Protein AF-M5BMA7-F1 (afdb_monomer)

Organism: Thanatephorus cucumeris (strain AG1-IB / isolate 7/3/14) (NCBI:txid1108050)

InterPro domains:
  IPR008979 Galactose-binding-like domain superfamily [SSF49785] (63-121)
  IPR010400 PITH domain [PF06201] (67-121)
  IPR010400 PITH domain [PS51532] (62-128)
  IPR036249 Thioredoxin-like superfamily [SSF52833] (10-53)
  IPR037047 PITH domain superfamily [G3DSA:2.60.120.470] (63-123)

Secondary structure (DSSP, 8-state):
----PPPP------SSSEEEEEETTEEEEEEESS-HHHHHHHHHHHSPPPPPPPP-----------------GGGGB-TTS-EEESB-SSS-HHHHHTTSS---SS----BSS-S--EEE--BPP---

Foldseek 3Di:
DDDDDDDDDDPPDDAPPKDFDADPNDTPDIDHDPDVVVVVVVCVVPPDDDDDDDDDDPDPDDDDDPDPVPDQLLVQWDLVPKDKPQWDPVQDPCQQRVVSDHRPDPRHTDGDPDPDMDIDIDTHDDPD

Solvent-accessible surface area (backbone atoms only — not comparable to full-atom values): 8793 Å² total; per-residue (Å²): 137,86,82,77,78,76,81,91,80,82,85,79,83,88,60,80,51,64,49,74,44,72,56,96,93,37,81,75,46,77,47,73,48,93,51,64,70,62,51,54,52,51,47,67,70,70,47,77,86,72,81,84,82,84,84,88,76,98,60,99,67,82,90,84,84,84,67,74,78,77,72,75,64,46,75,47,46,30,64,86,65,58,45,61,45,49,48,22,93,90,26,32,65,58,78,41,50,51,82,46,49,84,72,82,69,88,68,53,72,39,62,64,82,46,98,67,68,50,78,47,84,41,69,41,84,79,82,130

Mean predicted aligned error: 17.7 Å

Nearest PDB structures (foldseek):
  5e37-assembly2_C  TM=6.880E-01  e=2.255E+00  Chlamydomonas reinhardtii

Radius of gyration: 22.92 Å; Cα contacts (8 Å, |Δi|>4): 118; chains: 1; bounding box: 48×48×56 Å

pLDDT: mean 80.54, std 17.09, range [35.44, 94.75]

Structure (mmCIF, N/CA/C/O backbone):
data_AF-M5BMA7-F1
#
_entry.id   AF-M5BMA7-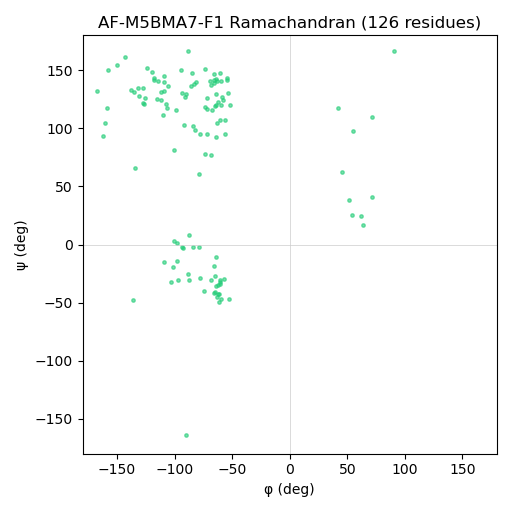F1
#
loop_
_atom_site.group_PDB
_atom_site.id
_atom_site.type_symbol
_atom_site.label_atom_id
_atom_site.label_alt_id
_atom_site.label_comp_id
_atom_site.label_asym_id
_atom_site.label_entity_id
_atom_site.label_seq_id
_atom_site.pdbx_PDB_ins_code
_atom_site.Cartn_x
_atom_site.Cartn_y
_atom_site.Cartn_z
_atom_site.occupancy
_atom_site.B_iso_or_equiv
_atom_site.auth_seq_id
_atom_site.auth_comp_id
_atom_site.auth_asym_id
_atom_site.auth_atom_id
_atom_site.pdbx_PDB_model_num
ATOM 1 N N . MET A 1 1 ? -12.315 -22.163 -34.348 1.00 41.81 1 MET A N 1
ATOM 2 C CA . MET A 1 1 ? -11.607 -21.192 -33.489 1.00 41.81 1 MET A CA 1
ATOM 3 C C . MET A 1 1 ? -10.170 -21.677 -33.320 1.00 41.81 1 MET A C 1
ATOM 5 O O . MET A 1 1 ? -9.949 -22.618 -32.574 1.00 41.81 1 MET A O 1
ATOM 9 N N . HIS A 1 2 ? -9.223 -21.151 -34.100 1.00 56.81 2 HIS A N 1
ATOM 10 C CA . HIS A 1 2 ? -7.805 -21.527 -34.018 1.00 56.81 2 HIS A CA 1
ATOM 11 C C . HIS A 1 2 ? -7.121 -20.553 -33.047 1.00 56.81 2 HIS A C 1
ATOM 13 O O . HIS A 1 2 ? -6.886 -19.402 -33.404 1.00 56.81 2 HIS A O 1
ATOM 19 N N . PHE A 1 3 ? -6.852 -20.977 -31.812 1.00 54.25 3 PHE A N 1
ATOM 20 C CA . PHE A 1 3 ? -6.015 -20.206 -30.892 1.00 54.25 3 PHE A CA 1
ATOM 21 C C . PHE A 1 3 ? -4.554 -20.513 -31.226 1.00 54.25 3 PHE A C 1
ATOM 23 O O . PHE A 1 3 ? -4.030 -21.556 -30.842 1.00 54.25 3 PHE A O 1
ATOM 30 N N . GLN A 1 4 ? -3.904 -19.637 -31.996 1.00 64.00 4 GLN A N 1
ATOM 31 C CA . GLN A 1 4 ? -2.452 -19.696 -32.154 1.00 64.00 4 GLN A CA 1
ATOM 32 C C . GLN A 1 4 ? -1.812 -19.341 -30.812 1.00 64.00 4 GLN A C 1
ATOM 34 O O . GLN A 1 4 ? -1.961 -18.226 -30.313 1.00 64.00 4 GLN A O 1
ATOM 39 N N . ALA A 1 5 ? -1.111 -20.304 -30.216 1.00 63.56 5 ALA A N 1
ATOM 40 C CA . ALA A 1 5 ? -0.269 -20.048 -29.061 1.00 63.56 5 ALA A CA 1
ATOM 41 C C . ALA A 1 5 ? 0.840 -19.065 -29.466 1.00 63.56 5 ALA A C 1
ATOM 43 O O . ALA A 1 5 ? 1.594 -19.323 -30.406 1.00 63.56 5 ALA A O 1
ATOM 44 N N . LEU A 1 6 ? 0.926 -17.928 -28.774 1.00 64.75 6 LEU A N 1
ATOM 45 C CA . LEU A 1 6 ? 2.007 -16.969 -28.984 1.00 64.75 6 LEU A CA 1
ATOM 46 C C . LEU A 1 6 ? 3.345 -17.596 -28.552 1.00 64.75 6 LEU A C 1
ATOM 48 O O . LEU A 1 6 ? 3.398 -18.271 -27.519 1.00 64.75 6 LEU A O 1
ATOM 52 N N . PRO A 1 7 ? 4.440 -17.385 -29.304 1.00 71.62 7 PRO A N 1
ATOM 53 C CA . PRO A 1 7 ? 5.739 -17.935 -28.947 1.00 71.62 7 PRO A CA 1
ATOM 54 C C . PRO A 1 7 ? 6.229 -17.340 -27.622 1.00 71.62 7 PRO A C 1
ATOM 56 O O . PRO A 1 7 ? 6.272 -16.121 -27.444 1.00 71.62 7 PRO A O 1
ATOM 59 N N . LYS A 1 8 ? 6.642 -18.210 -26.696 1.00 71.56 8 LYS A N 1
ATOM 60 C CA . LYS A 1 8 ? 7.292 -17.813 -25.442 1.00 71.56 8 LYS A CA 1
ATOM 61 C C . LYS A 1 8 ? 8.633 -17.145 -25.766 1.00 71.56 8 LYS A C 1
ATOM 63 O O . LYS A 1 8 ? 9.498 -17.775 -26.370 1.00 71.56 8 LYS A O 1
ATOM 68 N N . ARG A 1 9 ? 8.807 -15.883 -25.367 1.00 75.88 9 ARG A N 1
ATOM 69 C CA . ARG A 1 9 ? 10.053 -15.122 -25.556 1.00 75.88 9 ARG A CA 1
ATOM 70 C C . ARG A 1 9 ? 10.777 -14.906 -24.233 1.00 75.88 9 ARG A C 1
ATOM 72 O O . ARG A 1 9 ? 10.150 -14.721 -23.194 1.00 75.88 9 ARG A O 1
ATOM 79 N N . PHE A 1 10 ? 12.102 -14.924 -24.303 1.00 86.38 10 PHE A N 1
ATOM 80 C CA . PHE A 1 10 ? 13.000 -14.597 -23.203 1.00 86.38 10 PHE A CA 1
ATOM 81 C C . PHE A 1 10 ? 13.712 -13.287 -23.542 1.00 86.38 10 PHE A C 1
ATOM 83 O O . PHE A 1 10 ? 14.227 -13.144 -24.646 1.00 86.38 10 PHE A O 1
ATOM 90 N N . TYR A 1 11 ? 13.731 -12.338 -22.607 1.00 86.31 11 TYR A N 1
ATOM 91 C CA . TYR A 1 11 ? 14.233 -10.980 -22.857 1.00 86.31 11 TYR A CA 1
ATOM 92 C C . TYR A 1 11 ? 15.712 -10.760 -22.492 1.00 86.31 11 TYR A C 1
ATOM 94 O O . TYR A 1 11 ? 16.239 -9.672 -22.715 1.00 86.31 11 TYR A O 1
ATOM 102 N N . GLU A 1 12 ? 16.383 -11.785 -21.953 1.00 87.00 12 GLU A N 1
ATOM 103 C CA . GLU A 1 12 ? 17.814 -11.776 -21.600 1.00 87.00 12 GLU A CA 1
ATOM 104 C C . GLU A 1 12 ? 18.245 -10.493 -20.856 1.00 87.00 12 GLU A C 1
ATOM 106 O O . GLU A 1 12 ? 19.043 -9.687 -21.339 1.00 87.00 12 GLU A O 1
ATOM 111 N N . VAL A 1 13 ? 17.669 -10.275 -19.671 1.00 90.62 13 VAL A N 1
ATOM 112 C CA . VAL A 1 13 ? 17.999 -9.125 -18.816 1.00 90.62 13 VAL A CA 1
ATOM 113 C C . VAL A 1 13 ? 19.379 -9.336 -18.184 1.00 90.62 13 VAL A C 1
ATOM 115 O O . VAL A 1 13 ? 19.574 -10.293 -17.440 1.00 90.62 13 VAL A O 1
ATOM 118 N N . LYS A 1 14 ? 20.336 -8.443 -18.480 1.00 88.81 14 LYS A N 1
ATOM 119 C CA . LYS A 1 14 ? 21.748 -8.556 -18.044 1.00 88.81 14 LYS A CA 1
ATOM 120 C C . LYS A 1 14 ? 22.118 -7.672 -16.853 1.00 88.81 14 LYS A C 1
ATOM 122 O O . LYS A 1 14 ? 23.129 -7.920 -16.205 1.00 88.81 14 LYS A O 1
ATOM 127 N N . SER A 1 15 ? 21.331 -6.639 -16.573 1.00 86.62 15 SER A N 1
ATOM 128 C CA . SER A 1 15 ? 21.578 -5.677 -15.496 1.00 86.62 15 SER A CA 1
ATOM 129 C C . SER A 1 15 ? 20.258 -5.130 -14.957 1.00 86.62 15 SER A C 1
ATOM 131 O O . SER A 1 15 ? 19.243 -5.138 -15.652 1.00 86.62 15 SER A O 1
ATOM 133 N N . MET A 1 16 ? 20.249 -4.679 -13.703 1.00 93.25 16 MET A N 1
ATOM 134 C CA . MET A 1 16 ? 19.063 -4.100 -13.070 1.00 93.25 16 MET A CA 1
ATOM 135 C C . MET A 1 16 ? 19.313 -2.636 -12.683 1.00 93.25 16 MET A C 1
ATOM 137 O O . MET A 1 16 ? 20.420 -2.317 -12.245 1.00 93.25 16 MET A O 1
ATOM 141 N N . PRO A 1 17 ? 18.302 -1.753 -12.803 1.00 92.94 17 PRO A N 1
ATOM 142 C CA . PRO A 1 17 ? 16.983 -1.999 -13.407 1.00 92.94 17 PRO A CA 1
ATOM 143 C C . PRO A 1 17 ? 17.044 -2.082 -14.948 1.00 92.94 17 PRO A C 1
ATOM 145 O O . PRO A 1 17 ? 17.895 -1.445 -15.558 1.00 92.94 17 PRO A O 1
ATOM 148 N N . THR A 1 18 ? 16.146 -2.846 -15.583 1.00 93.44 18 THR A N 1
ATOM 149 C CA . THR A 1 18 ? 15.961 -2.867 -17.051 1.00 93.44 18 THR A CA 1
ATOM 150 C C . THR A 1 18 ? 14.480 -2.723 -17.394 1.00 93.44 18 THR A C 1
ATOM 152 O O . THR A 1 18 ? 13.651 -3.485 -16.904 1.00 93.44 18 THR A O 1
ATOM 155 N N . PHE A 1 19 ? 14.163 -1.770 -18.264 1.00 93.94 1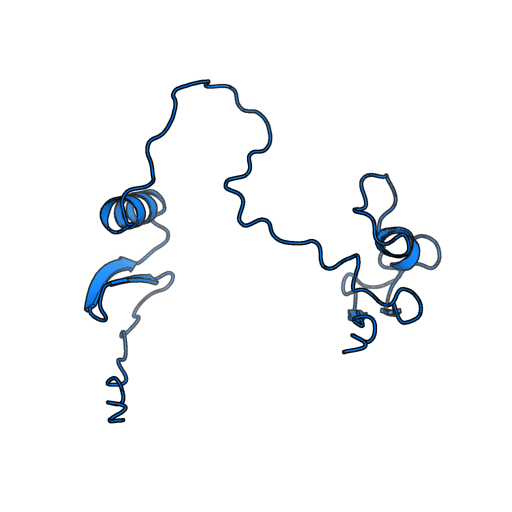9 PHE A N 1
ATOM 156 C CA . PHE A 1 19 ? 12.835 -1.501 -18.805 1.00 93.94 19 PHE A CA 1
ATOM 157 C C . PHE A 1 19 ? 12.805 -1.914 -20.277 1.00 93.94 19 PHE A C 1
ATOM 159 O O . PHE A 1 19 ? 13.709 -1.557 -21.029 1.00 93.94 19 PHE A O 1
ATOM 166 N N . ILE A 1 20 ? 11.785 -2.665 -20.692 1.00 92.94 20 ILE A N 1
ATOM 167 C CA . ILE A 1 20 ? 11.602 -3.117 -22.077 1.00 92.94 20 ILE A CA 1
ATOM 168 C C . ILE A 1 20 ? 10.192 -2.727 -22.508 1.00 92.94 20 ILE A C 1
ATOM 170 O O . ILE A 1 20 ? 9.218 -3.128 -21.871 1.00 92.94 20 ILE A O 1
ATOM 174 N N . LEU A 1 21 ? 10.081 -1.941 -23.573 1.00 92.75 21 LEU A N 1
ATOM 175 C CA . LEU A 1 21 ? 8.815 -1.514 -24.154 1.00 92.75 21 LEU A CA 1
ATOM 176 C C . LEU A 1 21 ? 8.443 -2.480 -25.277 1.00 92.75 21 LEU A C 1
ATOM 178 O O . LEU A 1 21 ? 9.257 -2.774 -26.152 1.00 92.75 21 LEU A O 1
ATOM 182 N N . ILE A 1 22 ? 7.205 -2.974 -25.258 1.00 90.88 22 ILE A N 1
ATOM 183 C CA . ILE A 1 22 ? 6.704 -3.952 -26.227 1.00 90.88 22 ILE A CA 1
ATOM 184 C C . ILE A 1 22 ? 5.425 -3.410 -26.859 1.00 90.88 22 ILE A C 1
ATOM 186 O O . ILE A 1 22 ? 4.473 -3.082 -26.152 1.00 90.88 22 ILE A O 1
ATOM 190 N N . LYS A 1 23 ? 5.377 -3.358 -28.193 1.00 86.62 23 LYS A N 1
ATOM 191 C CA . LYS A 1 23 ? 4.197 -2.955 -28.972 1.00 86.62 23 LYS A CA 1
ATOM 192 C C . LYS A 1 23 ? 3.955 -3.980 -30.070 1.00 86.62 23 LYS A C 1
ATOM 194 O O . LYS A 1 23 ? 4.896 -4.397 -30.729 1.00 86.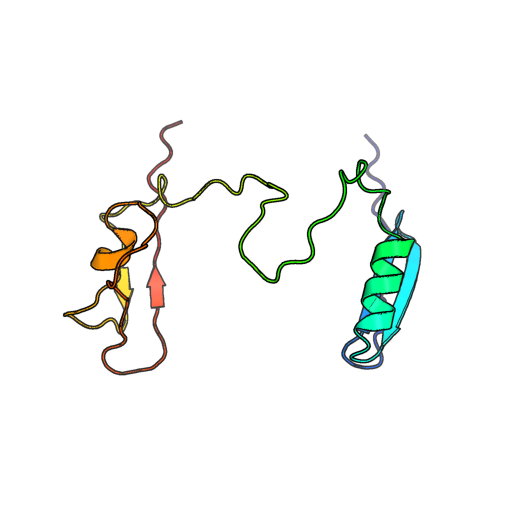62 23 LYS A O 1
ATOM 199 N N . ASN A 1 24 ? 2.708 -4.411 -30.263 1.00 86.38 24 ASN A N 1
ATOM 200 C CA . ASN A 1 24 ? 2.349 -5.431 -31.262 1.00 86.38 24 ASN A CA 1
ATOM 201 C C . ASN A 1 24 ? 3.206 -6.711 -31.175 1.00 86.38 24 ASN A C 1
ATOM 203 O O . ASN A 1 24 ? 3.564 -7.299 -32.190 1.00 86.38 24 ASN A O 1
ATOM 207 N N . HIS A 1 25 ? 3.538 -7.142 -29.954 1.00 83.94 25 HIS A N 1
ATOM 208 C CA . HIS A 1 25 ? 4.429 -8.277 -29.691 1.00 83.94 25 HIS A CA 1
ATOM 209 C C . HIS A 1 25 ? 5.874 -8.098 -30.182 1.00 83.94 25 HIS A C 1
ATOM 211 O O . HIS A 1 25 ? 6.598 -9.084 -30.255 1.00 83.94 25 HIS A O 1
ATOM 217 N N . GLU A 1 26 ? 6.331 -6.887 -30.484 1.00 85.62 26 GLU A N 1
ATOM 218 C CA . GLU A 1 26 ? 7.721 -6.580 -30.828 1.00 85.62 26 GLU A CA 1
ATOM 219 C C . GLU A 1 26 ? 8.347 -5.689 -29.751 1.00 85.62 26 GLU A C 1
ATOM 221 O O . GLU A 1 26 ? 7.677 -4.825 -29.186 1.00 85.62 26 GLU A O 1
ATOM 226 N N . GLU A 1 27 ? 9.615 -5.936 -29.426 1.00 90.06 27 GLU A N 1
ATOM 227 C CA . GLU A 1 27 ? 10.384 -5.055 -28.548 1.00 90.06 27 GLU A CA 1
ATOM 228 C C . GLU A 1 27 ? 10.709 -3.772 -29.313 1.00 90.06 27 GLU A C 1
ATOM 230 O O . GLU A 1 27 ? 11.401 -3.818 -30.325 1.00 90.06 27 GLU A O 1
ATOM 235 N N . VAL A 1 28 ? 10.186 -2.643 -28.838 1.00 91.25 28 VAL A N 1
ATOM 236 C CA . VAL A 1 28 ? 10.370 -1.340 -29.489 1.00 91.25 28 VAL A CA 1
ATOM 237 C C . VAL A 1 28 ? 11.496 -0.533 -28.863 1.00 91.25 28 VAL A C 1
ATOM 239 O O . VAL A 1 28 ? 12.150 0.230 -29.565 1.00 91.25 28 VAL A O 1
ATOM 242 N N . GLU A 1 29 ? 11.750 -0.711 -27.565 1.00 92.44 29 GLU A N 1
ATOM 243 C CA . GLU A 1 29 ? 12.812 0.010 -26.869 1.00 92.44 29 GLU A CA 1
ATOM 244 C C . GLU A 1 29 ? 13.259 -0.728 -25.603 1.00 92.44 29 GLU A C 1
ATOM 246 O O . GLU A 1 29 ? 12.463 -1.408 -24.949 1.00 92.44 29 GLU A O 1
ATOM 251 N N . ARG A 1 30 ? 14.534 -0.569 -25.233 1.00 92.94 30 ARG A N 1
ATOM 252 C CA . ARG A 1 30 ? 15.121 -1.116 -24.007 1.00 92.94 30 ARG A CA 1
ATOM 253 C C . ARG A 1 30 ? 15.984 -0.075 -23.312 1.00 92.94 30 ARG A C 1
ATOM 255 O O . ARG A 1 30 ? 16.874 0.507 -23.922 1.00 92.94 30 ARG A O 1
ATOM 262 N N . ILE A 1 31 ? 15.770 0.094 -22.012 1.00 93.69 31 ILE A N 1
ATOM 263 C CA . ILE A 1 31 ? 16.497 1.040 -21.164 1.00 93.69 31 ILE A CA 1
ATOM 264 C C . ILE A 1 31 ? 17.055 0.284 -19.968 1.00 93.69 31 ILE A C 1
ATOM 266 O O . ILE A 1 31 ? 16.307 -0.294 -19.187 1.00 93.69 31 ILE A O 1
ATOM 270 N N . THR A 1 32 ? 18.370 0.304 -19.800 1.00 93.31 32 THR A N 1
ATOM 271 C CA . THR A 1 32 ? 19.054 -0.313 -18.656 1.00 93.31 32 THR A CA 1
ATOM 272 C C . THR A 1 32 ? 19.602 0.767 -17.735 1.00 93.31 32 THR A C 1
ATOM 274 O O . THR A 1 32 ? 20.175 1.732 -18.227 1.00 93.31 32 THR A O 1
ATOM 277 N N . GLY A 1 33 ? 19.505 0.591 -16.421 1.00 91.06 33 GLY A N 1
ATOM 278 C CA . GLY A 1 33 ? 19.914 1.573 -15.420 1.00 91.06 33 GLY A CA 1
ATOM 279 C C . GLY A 1 33 ? 18.789 2.530 -15.017 1.00 91.06 33 GLY A C 1
ATOM 280 O O . GLY A 1 33 ? 17.731 2.604 -15.643 1.00 91.06 33 GLY A O 1
ATOM 281 N N . ALA A 1 34 ? 19.003 3.267 -13.928 1.00 89.44 34 ALA A N 1
ATOM 282 C CA . ALA A 1 34 ? 18.022 4.193 -13.361 1.00 89.44 34 ALA A CA 1
ATOM 283 C C . ALA A 1 34 ? 17.962 5.531 -14.133 1.00 89.44 34 ALA A C 1
ATOM 285 O O . ALA A 1 34 ? 18.224 6.600 -13.584 1.00 89.44 34 ALA A O 1
ATOM 286 N N . HIS A 1 35 ? 17.618 5.486 -15.422 1.00 89.00 35 HIS A N 1
ATOM 287 C CA . HIS A 1 35 ? 17.573 6.663 -16.296 1.00 89.00 35 HIS A CA 1
ATOM 288 C C . HIS A 1 35 ? 16.147 7.181 -16.492 1.00 89.00 35 HIS A C 1
ATOM 290 O O . HIS A 1 35 ? 15.505 6.938 -17.513 1.00 89.00 35 HIS A O 1
ATOM 296 N N . LYS A 1 36 ? 15.666 7.954 -15.511 1.00 90.00 36 LYS A N 1
ATOM 297 C CA . LYS A 1 36 ? 14.321 8.555 -15.525 1.00 90.00 36 LYS A CA 1
ATOM 298 C C . LYS A 1 36 ? 14.005 9.360 -16.803 1.00 90.00 36 LYS A C 1
ATOM 300 O O . LYS A 1 36 ? 12.937 9.125 -17.359 1.00 90.00 36 LYS A O 1
ATOM 305 N N . PRO A 1 37 ? 14.882 10.250 -17.318 1.00 92.12 37 PRO A N 1
ATOM 306 C CA . PRO A 1 37 ? 14.554 11.036 -18.513 1.00 92.12 37 PRO A CA 1
ATOM 307 C C . PRO A 1 37 ? 14.382 10.176 -19.769 1.00 92.12 37 PRO A C 1
ATOM 309 O O . PRO A 1 37 ? 13.452 10.392 -20.540 1.00 92.12 37 PRO A O 1
ATOM 312 N N . ALA A 1 38 ? 15.248 9.172 -19.947 1.00 88.94 38 ALA A N 1
ATOM 313 C CA . ALA A 1 38 ? 15.165 8.244 -21.071 1.00 88.94 38 ALA A CA 1
ATOM 314 C C . ALA A 1 38 ? 13.850 7.455 -21.032 1.00 88.94 38 ALA A C 1
ATOM 316 O O . ALA A 1 38 ? 13.172 7.344 -22.047 1.00 88.94 38 ALA A O 1
ATOM 317 N N . LEU A 1 39 ? 13.444 6.997 -19.843 1.00 90.75 39 LEU A N 1
ATOM 318 C CA . LEU A 1 39 ? 12.186 6.278 -19.660 1.00 90.75 39 LEU A CA 1
ATOM 319 C C . LEU A 1 39 ? 10.966 7.145 -19.985 1.00 90.75 39 LEU A C 1
ATOM 321 O O . LEU A 1 39 ? 10.071 6.693 -20.693 1.00 90.75 39 LEU A O 1
ATOM 325 N N . THR A 1 40 ? 10.932 8.393 -19.513 1.00 91.81 40 THR A N 1
ATOM 326 C CA . THR A 1 40 ? 9.823 9.306 -19.821 1.00 91.81 40 THR A CA 1
ATOM 327 C C . THR A 1 40 ? 9.712 9.572 -21.325 1.00 91.81 40 THR A C 1
ATOM 329 O O . THR A 1 40 ? 8.611 9.518 -21.870 1.00 91.81 40 THR A O 1
ATOM 332 N N . ASN A 1 41 ? 10.840 9.792 -22.010 1.00 90.88 41 ASN A N 1
ATOM 333 C CA . ASN A 1 41 ? 10.863 10.037 -23.455 1.00 90.88 41 ASN A CA 1
ATOM 334 C C . ASN A 1 41 ? 10.417 8.808 -24.262 1.00 90.88 41 ASN A C 1
ATOM 336 O O . ASN A 1 41 ? 9.641 8.944 -25.208 1.00 90.88 41 ASN A O 1
ATOM 340 N N . ALA A 1 42 ? 10.865 7.617 -23.862 1.00 89.56 42 ALA A N 1
ATOM 341 C CA . ALA A 1 42 ? 10.465 6.341 -24.449 1.00 89.56 42 ALA A CA 1
ATOM 342 C C . ALA A 1 42 ? 8.952 6.115 -24.343 1.00 89.56 42 ALA A C 1
ATOM 344 O O . A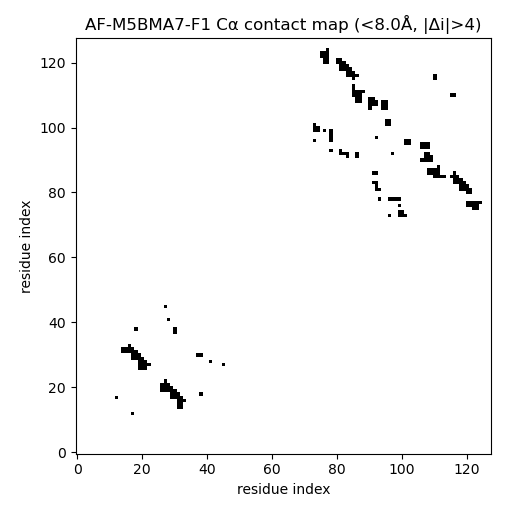LA A 1 42 ? 8.276 5.805 -25.326 1.00 89.56 42 ALA A O 1
ATOM 345 N N . ILE A 1 43 ? 8.393 6.361 -23.153 1.00 89.25 43 ILE A N 1
ATOM 346 C CA . ILE A 1 43 ? 6.950 6.272 -22.911 1.00 89.25 43 ILE A CA 1
ATOM 347 C C . ILE A 1 43 ? 6.208 7.275 -23.792 1.00 89.25 43 ILE A C 1
ATOM 349 O O . ILE A 1 43 ? 5.275 6.885 -24.483 1.00 89.25 43 ILE A O 1
ATOM 353 N N . GLN A 1 44 ? 6.625 8.541 -23.816 1.00 88.56 44 GLN A N 1
ATOM 354 C CA . GLN A 1 44 ? 5.955 9.574 -24.609 1.00 88.56 44 GLN A CA 1
ATOM 355 C C . GLN A 1 44 ? 5.998 9.286 -26.117 1.00 88.56 44 GLN A C 1
ATOM 357 O O . GLN A 1 44 ? 5.039 9.580 -26.824 1.00 88.56 44 GLN A O 1
ATOM 362 N N . THR A 1 45 ? 7.089 8.693 -26.602 1.00 89.81 45 THR A N 1
ATOM 363 C CA . THR A 1 45 ? 7.277 8.364 -28.022 1.00 89.81 45 THR A CA 1
ATOM 364 C C . THR A 1 45 ? 6.434 7.162 -28.448 1.00 89.81 45 THR A C 1
ATOM 366 O O . THR A 1 45 ? 5.873 7.149 -29.544 1.00 89.81 45 THR A O 1
ATOM 369 N N . HIS A 1 46 ? 6.337 6.140 -27.594 1.00 87.69 46 HIS A N 1
ATOM 370 C CA . HIS A 1 46 ? 5.677 4.879 -27.937 1.00 87.69 46 HIS A CA 1
ATOM 371 C C . HIS A 1 46 ? 4.228 4.766 -27.442 1.00 87.69 46 HIS A C 1
ATOM 373 O O . HIS A 1 46 ? 3.494 3.893 -27.928 1.00 87.69 46 HIS A O 1
ATOM 379 N N . ALA A 1 47 ? 3.797 5.647 -26.534 1.00 82.19 47 ALA A N 1
ATOM 380 C CA . ALA A 1 47 ? 2.412 5.751 -26.099 1.00 82.19 47 ALA A CA 1
ATOM 381 C C . ALA A 1 47 ? 1.500 6.225 -27.246 1.00 82.19 47 ALA A C 1
ATOM 383 O O . ALA A 1 47 ? 1.912 7.004 -28.108 1.00 82.19 47 ALA A O 1
ATOM 384 N N . PRO A 1 48 ? 0.243 5.758 -27.292 1.00 77.94 48 PRO A N 1
ATOM 385 C CA . PRO A 1 48 ? -0.748 6.331 -28.191 1.00 77.94 48 PRO A CA 1
ATOM 386 C C . PRO A 1 48 ? -0.966 7.822 -27.867 1.00 77.94 48 PRO A C 1
ATOM 388 O O . PRO A 1 48 ? -0.860 8.212 -26.701 1.00 77.94 48 PRO A O 1
ATOM 391 N N . PRO A 1 49 ? -1.277 8.662 -28.872 1.00 68.19 49 PRO A N 1
ATOM 392 C CA . PRO A 1 49 ? -1.530 10.079 -28.649 1.00 68.19 49 PRO A CA 1
ATOM 393 C C . PRO A 1 49 ? -2.686 10.250 -27.660 1.00 68.19 49 PRO A C 1
ATOM 395 O O . PRO A 1 49 ? -3.778 9.715 -27.862 1.00 68.19 49 PRO A O 1
ATOM 398 N N . ALA A 1 50 ? -2.426 10.985 -26.580 1.00 59.97 50 ALA A N 1
ATOM 399 C CA . ALA A 1 50 ? -3.455 11.375 -25.632 1.00 59.97 50 ALA A CA 1
ATOM 400 C C . ALA A 1 50 ? -4.482 12.292 -26.333 1.00 59.97 50 ALA A C 1
ATOM 402 O O . ALA A 1 50 ? -4.083 13.119 -27.162 1.00 59.97 50 ALA A O 1
ATOM 403 N N . PRO A 1 51 ? -5.789 12.182 -26.027 1.00 50.56 51 PRO A N 1
ATOM 404 C CA . PRO A 1 51 ? -6.756 13.191 -26.446 1.00 50.56 51 PRO A CA 1
ATOM 405 C C . PRO A 1 51 ? -6.310 14.587 -25.970 1.00 50.56 51 PRO A C 1
ATOM 407 O O . PRO A 1 51 ? -5.689 14.721 -24.917 1.00 50.56 51 PRO A O 1
ATOM 410 N N . ALA A 1 52 ? -6.565 15.606 -26.797 1.00 47.47 52 ALA A N 1
ATOM 411 C CA . ALA A 1 52 ? -5.928 16.923 -26.725 1.00 47.47 52 ALA A CA 1
ATOM 412 C C . ALA A 1 52 ? -6.029 17.621 -25.344 1.00 47.47 52 ALA A C 1
ATOM 414 O O . ALA A 1 52 ? -7.086 17.572 -24.713 1.00 47.47 52 ALA A O 1
ATOM 415 N N . PRO A 1 53 ? -4.967 18.326 -24.900 1.00 54.22 53 PRO A N 1
ATOM 416 C CA . PRO A 1 53 ? -4.940 19.056 -23.637 1.00 54.22 53 PRO A CA 1
ATOM 417 C C . PRO A 1 53 ? -5.527 20.466 -23.799 1.00 54.22 53 PRO A C 1
ATOM 419 O O . PRO A 1 53 ? -5.182 21.185 -24.738 1.00 54.22 53 PRO A O 1
ATOM 422 N N . THR A 1 54 ? -6.366 20.901 -22.856 1.00 35.44 54 THR A N 1
ATOM 423 C CA . THR A 1 54 ? -6.720 22.325 -22.713 1.00 35.44 54 THR A CA 1
ATOM 424 C C . THR A 1 54 ? -5.723 22.980 -21.756 1.00 35.44 54 THR A C 1
ATOM 426 O O . THR A 1 54 ? -5.429 22.446 -20.691 1.00 35.44 54 THR A O 1
ATOM 429 N N . SER A 1 55 ? -5.151 24.098 -22.192 1.00 46.44 55 SER A N 1
ATOM 430 C CA . SER A 1 55 ? -3.918 24.711 -21.688 1.00 46.44 55 SER A CA 1
ATOM 431 C C . SER A 1 55 ? -3.955 25.333 -20.282 1.00 46.44 55 SER A C 1
ATOM 433 O O . SER A 1 55 ? -4.839 26.123 -19.972 1.00 46.44 55 SER A O 1
ATOM 435 N N . LEU A 1 56 ? -2.830 25.110 -19.584 1.00 41.88 56 LEU A N 1
ATOM 436 C CA . LEU A 1 56 ? -1.979 26.046 -18.819 1.00 41.88 56 LEU A CA 1
ATOM 437 C C . LEU A 1 56 ? -2.479 26.633 -17.484 1.00 41.88 56 LEU A C 1
ATOM 439 O O . LEU A 1 56 ? -3.239 27.595 -17.434 1.00 41.88 56 LEU A O 1
ATOM 443 N N . GLY A 1 57 ? -1.830 26.164 -16.413 1.00 35.75 57 GLY A N 1
ATOM 444 C CA . GLY A 1 57 ? -1.661 26.870 -15.146 1.00 35.75 57 GLY A CA 1
ATOM 445 C C . GLY A 1 57 ? -0.519 26.253 -14.335 1.00 35.75 57 GLY A C 1
ATOM 446 O O . GLY A 1 57 ? -0.726 25.280 -13.620 1.00 35.75 57 GLY A O 1
ATOM 447 N N . GLU A 1 58 ? 0.697 26.796 -14.465 1.00 54.09 58 GLU A N 1
ATOM 448 C CA . GLU A 1 58 ? 1.817 26.517 -13.558 1.00 54.09 58 GLU A CA 1
ATOM 449 C C . GLU A 1 58 ? 1.455 27.011 -12.154 1.00 54.09 58 GLU A C 1
ATOM 451 O O . GLU A 1 58 ? 1.453 28.203 -11.855 1.00 54.09 58 GLU A O 1
ATOM 456 N N . GLY A 1 59 ? 1.123 26.062 -11.291 1.00 37.75 59 GLY A N 1
ATOM 457 C CA . GLY A 1 59 ? 0.884 26.268 -9.876 1.00 37.75 59 GLY A CA 1
ATOM 458 C C . GLY A 1 59 ? 1.027 24.922 -9.199 1.00 37.75 59 GLY A C 1
ATOM 459 O O . GLY A 1 59 ? 0.167 24.063 -9.338 1.00 37.75 59 GLY A O 1
ATOM 460 N N . SER A 1 60 ? 2.151 24.719 -8.514 1.00 53.19 60 SER A N 1
ATOM 461 C CA . SER A 1 60 ? 2.429 23.535 -7.701 1.00 53.19 60 SER A CA 1
ATOM 462 C C . SER A 1 60 ? 1.319 23.379 -6.656 1.00 53.19 60 SER A C 1
ATOM 464 O O . SER A 1 60 ? 1.293 24.085 -5.649 1.00 53.19 60 SER A O 1
ATOM 466 N N . SER A 1 61 ? 0.312 22.565 -6.962 1.00 43.91 61 SER A N 1
ATOM 467 C CA . SER A 1 61 ? -0.898 22.357 -6.170 1.00 43.91 61 SER A CA 1
ATOM 468 C C . SER A 1 61 ? -1.632 21.128 -6.699 1.00 43.91 61 SER A C 1
ATOM 470 O O . SER A 1 61 ? -1.840 21.021 -7.897 1.00 43.91 61 SER A O 1
ATOM 472 N N . LYS A 1 62 ? -2.014 20.251 -5.765 1.00 41.69 62 LYS A N 1
ATOM 473 C CA . LYS A 1 62 ? -3.266 19.480 -5.719 1.00 41.69 62 LYS A CA 1
ATOM 474 C C . LYS A 1 62 ? -3.794 18.857 -7.026 1.00 41.69 62 LYS A C 1
ATOM 476 O O . LYS A 1 62 ? -4.262 19.561 -7.903 1.00 41.69 62 LYS A O 1
ATOM 481 N N . ASP A 1 63 ? -3.846 17.522 -6.990 1.00 52.16 63 ASP A N 1
ATOM 482 C CA . ASP A 1 63 ? -5.060 16.735 -7.269 1.00 52.16 63 ASP A CA 1
ATOM 483 C C . ASP A 1 63 ? -5.757 16.988 -8.614 1.00 52.16 63 ASP A C 1
ATOM 485 O O . ASP A 1 63 ? -6.554 17.907 -8.664 1.00 52.16 63 ASP A O 1
ATOM 489 N N . GLU A 1 64 ? -5.508 16.151 -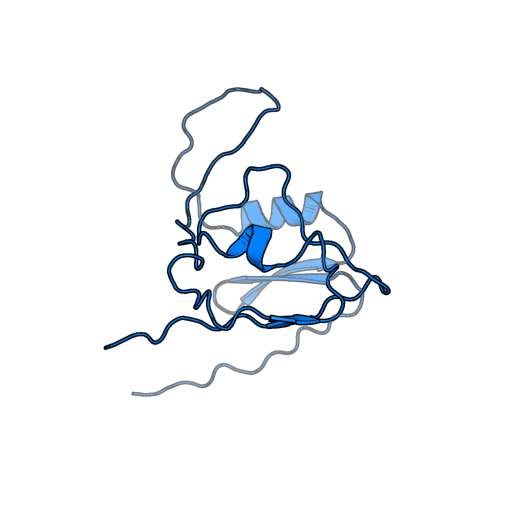9.641 1.00 43.38 64 GLU A N 1
ATOM 490 C CA . GLU A 1 64 ? -6.461 15.766 -10.714 1.00 43.38 64 GLU A CA 1
ATOM 491 C C . GLU A 1 64 ? -5.989 14.431 -11.353 1.00 43.38 64 GLU A C 1
ATOM 493 O O . GLU A 1 64 ? -4.843 14.309 -11.778 1.00 43.38 64 GLU A O 1
ATOM 498 N N . SER A 1 65 ? -6.723 13.312 -11.297 1.00 47.81 65 SER A N 1
ATOM 499 C CA . SER A 1 65 ? -8.055 13.002 -11.862 1.00 47.81 65 SER A CA 1
ATOM 500 C C . SER A 1 65 ? -8.132 12.841 -13.394 1.00 47.81 65 SER A C 1
ATOM 502 O O . SER A 1 65 ? -9.142 13.162 -14.015 1.00 47.81 65 SER A O 1
ATOM 504 N N . ALA A 1 66 ? -7.141 12.180 -14.007 1.00 44.09 66 ALA A N 1
ATOM 505 C CA . ALA A 1 66 ? -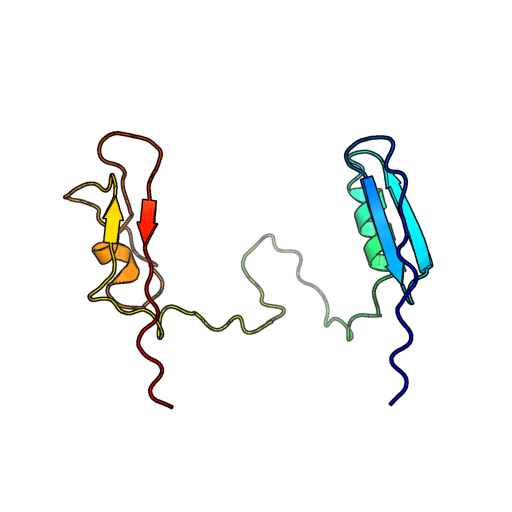7.390 11.376 -15.213 1.00 44.09 66 ALA A CA 1
ATOM 506 C C . ALA A 1 66 ? -8.124 10.084 -14.803 1.00 44.09 66 ALA A C 1
ATOM 508 O O . ALA A 1 66 ? -7.515 9.033 -14.626 1.00 44.09 66 ALA A O 1
ATOM 509 N N . ALA A 1 67 ? -9.428 10.203 -14.549 1.00 52.59 67 ALA A N 1
ATOM 510 C CA . ALA A 1 67 ? -10.242 9.172 -13.920 1.00 52.59 67 ALA A CA 1
ATOM 511 C C . ALA A 1 67 ? -10.350 7.886 -14.767 1.00 52.59 67 ALA A C 1
ATOM 513 O O . ALA A 1 67 ? -11.320 7.684 -15.500 1.00 52.59 67 ALA A O 1
ATOM 514 N N . SER A 1 68 ? -9.452 6.925 -14.533 1.00 50.00 68 SER A N 1
ATOM 515 C CA . SER A 1 68 ? -9.984 5.641 -14.082 1.00 50.00 68 SER A CA 1
ATOM 516 C C . SER A 1 68 ? -10.793 5.980 -12.834 1.00 50.00 68 SER A C 1
ATOM 518 O O . SER A 1 68 ? -10.249 6.435 -11.831 1.00 50.00 68 SER A O 1
ATOM 520 N N . LYS A 1 69 ? -12.126 5.935 -12.930 1.00 65.00 69 LYS A N 1
ATOM 521 C CA . LYS A 1 69 ? -12.975 6.026 -11.741 1.00 65.00 69 LYS A CA 1
ATOM 522 C C . LYS A 1 69 ? -12.733 4.743 -10.964 1.00 65.00 69 LYS A C 1
ATOM 524 O O . LYS A 1 69 ? -13.521 3.810 -11.077 1.00 65.00 69 LYS A O 1
ATOM 529 N N . ASP A 1 70 ? -11.605 4.667 -10.272 1.00 75.56 70 ASP A N 1
ATOM 530 C CA . ASP A 1 70 ? -11.336 3.582 -9.355 1.00 75.56 70 ASP A CA 1
ATOM 531 C C . ASP A 1 70 ? -12.447 3.658 -8.313 1.00 75.56 70 ASP A C 1
ATOM 533 O O . ASP A 1 70 ? -12.565 4.616 -7.543 1.00 75.56 70 ASP A O 1
ATOM 537 N N . VAL A 1 71 ? -13.367 2.700 -8.409 1.00 84.31 71 VAL A N 1
ATOM 538 C CA . VAL A 1 71 ? -14.509 2.609 -7.512 1.00 84.31 71 VAL A CA 1
ATOM 539 C C . VAL A 1 71 ? -13.958 2.158 -6.173 1.00 84.31 71 VAL A C 1
ATOM 541 O O . VAL A 1 71 ? -13.243 1.159 -6.082 1.00 84.31 71 VAL A O 1
ATOM 544 N N . SER A 1 72 ? -14.269 2.919 -5.129 1.00 86.69 72 SER A N 1
ATOM 545 C CA . SER A 1 72 ? -13.880 2.554 -3.776 1.00 86.69 72 SER A CA 1
ATOM 546 C C . SER A 1 72 ? -14.464 1.194 -3.420 1.00 86.69 72 SER A C 1
ATOM 548 O O . SER A 1 72 ? -15.673 0.995 -3.497 1.00 86.69 72 SER A O 1
ATOM 550 N N . LEU A 1 73 ? -13.619 0.270 -2.966 1.00 89.50 73 LEU A N 1
ATOM 551 C CA . LEU A 1 73 ? -14.084 -1.039 -2.510 1.00 89.50 73 LEU A CA 1
ATOM 552 C C . LEU A 1 73 ? -14.677 -1.003 -1.091 1.00 89.50 73 LEU A C 1
ATOM 554 O O . LEU A 1 73 ? -15.147 -2.026 -0.598 1.00 89.50 73 LEU A O 1
ATOM 558 N N . LEU A 1 74 ? -14.665 0.162 -0.428 1.00 89.94 74 LEU A N 1
ATOM 559 C CA . LEU A 1 74 ? -15.145 0.328 0.948 1.00 89.94 74 LEU A CA 1
ATOM 560 C C . LEU A 1 74 ? -16.626 -0.034 1.107 1.00 89.94 74 LEU A C 1
ATOM 562 O O . LEU A 1 74 ? -17.016 -0.568 2.144 1.00 89.94 74 LEU A O 1
ATOM 566 N N . GLU A 1 75 ? -17.447 0.222 0.087 1.00 88.31 75 GLU A N 1
ATOM 567 C CA . GLU A 1 75 ? -18.873 -0.122 0.119 1.00 88.31 75 GLU A CA 1
ATOM 568 C C . GLU A 1 75 ? -19.092 -1.642 0.209 1.00 88.31 75 GLU A C 1
ATOM 570 O O . GLU A 1 75 ? -19.958 -2.100 0.964 1.00 88.31 75 GLU A O 1
ATOM 575 N N . TYR A 1 76 ? -18.218 -2.412 -0.446 1.00 89.88 76 TYR A N 1
ATOM 576 C CA . TYR A 1 76 ? -18.248 -3.873 -0.496 1.00 89.88 76 TYR A CA 1
ATOM 577 C C . TYR A 1 76 ? -17.512 -4.546 0.661 1.00 89.88 76 TYR A C 1
ATOM 579 O O . TYR A 1 76 ? -17.314 -5.748 0.606 1.00 89.88 76 TYR A O 1
ATOM 587 N N . LEU A 1 77 ? -17.050 -3.831 1.686 1.00 90.12 77 LEU A N 1
ATOM 588 C CA . LEU A 1 77 ? -16.380 -4.449 2.835 1.00 90.12 77 LEU A CA 1
ATOM 589 C C . LEU A 1 77 ? -17.408 -4.975 3.851 1.00 90.12 77 LEU A C 1
ATOM 591 O O . LEU A 1 77 ? -18.378 -4.290 4.166 1.00 90.12 77 LEU A O 1
ATOM 595 N N . ASP A 1 78 ? -17.206 -6.162 4.416 1.00 90.25 78 ASP A N 1
ATOM 596 C CA . ASP A 1 78 ? -17.950 -6.625 5.589 1.00 90.25 78 ASP A CA 1
ATOM 597 C C . ASP A 1 78 ? -17.291 -6.071 6.860 1.00 90.25 78 ASP A C 1
ATOM 599 O O . ASP A 1 78 ? -16.267 -6.573 7.328 1.00 90.25 78 ASP A O 1
ATOM 603 N N . SER A 1 79 ? -17.885 -5.021 7.434 1.00 87.00 79 SER A N 1
ATOM 604 C CA . SER A 1 79 ? -17.363 -4.368 8.638 1.00 87.00 79 SER A CA 1
ATOM 605 C C . SER A 1 79 ? -17.403 -5.260 9.882 1.00 87.00 79 SER A C 1
ATOM 607 O O . SER A 1 79 ? -16.683 -4.989 10.845 1.00 87.00 79 SER A O 1
ATOM 609 N N . THR A 1 80 ? -18.201 -6.332 9.873 1.00 87.31 80 THR A N 1
ATOM 610 C CA . THR A 1 80 ? -18.320 -7.252 11.011 1.00 87.31 80 THR A CA 1
ATOM 611 C C . THR A 1 80 ? -17.141 -8.216 11.109 1.00 87.31 80 THR A C 1
ATOM 613 O O . THR A 1 80 ? -16.759 -8.597 12.216 1.00 87.31 80 THR A O 1
ATOM 616 N N . GLN A 1 81 ? -16.518 -8.549 9.975 1.00 88.75 81 GLN A N 1
ATOM 617 C CA . GLN A 1 81 ? -15.405 -9.500 9.886 1.00 88.75 81 GLN A CA 1
ATOM 618 C C . GLN A 1 81 ? -14.029 -8.825 9.784 1.00 88.75 81 GLN A C 1
ATOM 620 O O . GLN A 1 81 ? -13.013 -9.507 9.660 1.00 88.75 81 GLN A O 1
ATOM 625 N N . LEU A 1 82 ? -13.971 -7.491 9.856 1.00 90.81 82 LEU A N 1
ATOM 626 C CA . LEU A 1 82 ? -12.711 -6.747 9.894 1.00 90.81 82 LEU A CA 1
ATOM 627 C C . LEU A 1 82 ? -11.871 -7.164 11.104 1.00 90.81 82 LEU A C 1
ATOM 629 O O . LEU A 1 82 ? -12.288 -6.982 12.253 1.00 90.81 82 LEU A O 1
ATOM 633 N N . ASN A 1 83 ? -10.674 -7.679 10.828 1.00 91.31 83 ASN A N 1
ATOM 634 C CA . ASN A 1 83 ? -9.739 -8.147 11.843 1.00 91.31 83 ASN A CA 1
ATOM 635 C C . ASN A 1 83 ? -8.312 -7.708 11.509 1.00 91.31 83 ASN A C 1
ATOM 637 O O . ASN A 1 83 ? -7.849 -7.929 10.389 1.00 91.31 83 ASN A O 1
ATOM 641 N N . CYS A 1 84 ? -7.600 -7.164 12.492 1.00 93.75 84 CYS A N 1
ATOM 642 C CA . CYS A 1 84 ? -6.181 -6.852 12.386 1.00 93.75 84 CYS A CA 1
ATOM 643 C C . CYS A 1 84 ? -5.430 -7.483 13.565 1.00 93.75 84 CYS A C 1
ATOM 645 O O . CYS A 1 84 ? -5.896 -7.418 14.697 1.00 93.75 84 CYS A O 1
ATOM 647 N N . LEU A 1 85 ? -4.293 -8.129 13.300 1.00 94.12 85 LEU A N 1
ATOM 648 C CA . LEU A 1 85 ? -3.376 -8.597 14.345 1.00 94.12 85 LEU A CA 1
ATOM 649 C C . LEU A 1 85 ? -2.286 -7.551 14.593 1.00 94.12 85 LEU A C 1
ATOM 651 O O . LEU A 1 85 ? -1.894 -6.852 13.654 1.00 94.12 85 LEU A O 1
ATOM 655 N N . ASN A 1 86 ? -1.793 -7.506 15.835 1.00 93.06 86 ASN A N 1
ATOM 656 C CA . ASN A 1 86 ? -0.817 -6.534 16.349 1.00 93.06 86 ASN A CA 1
ATOM 657 C C . ASN A 1 86 ? -1.310 -5.076 16.310 1.00 93.06 86 ASN A C 1
ATOM 659 O O . ASN A 1 86 ? -0.509 -4.148 16.219 1.00 93.06 86 ASN A O 1
ATOM 663 N N . GLU A 1 87 ? -2.631 -4.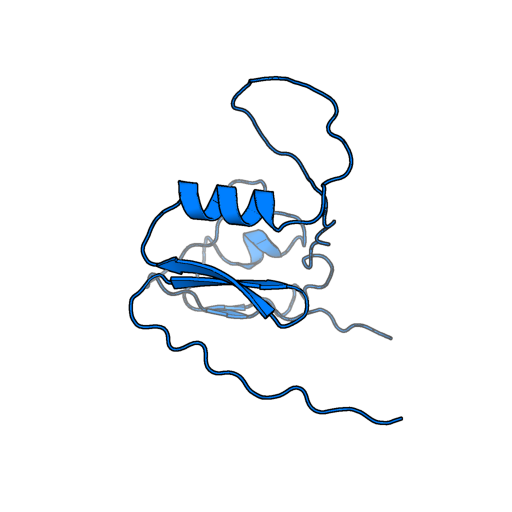862 16.327 1.00 94.75 87 GLU A N 1
ATOM 664 C CA . GLU A 1 87 ? -3.209 -3.522 16.439 1.00 94.75 87 GLU A CA 1
ATOM 665 C C . GLU A 1 87 ? -3.310 -3.071 17.898 1.00 94.75 87 GLU A C 1
ATOM 667 O O . GLU A 1 87 ? -3.561 -3.870 18.796 1.00 94.75 87 GLU A O 1
ATOM 672 N N . SER A 1 88 ? -3.172 -1.768 18.119 1.00 93.31 88 SER A N 1
ATOM 673 C CA . SER A 1 88 ? -3.416 -1.133 19.410 1.00 93.31 88 SER A CA 1
ATOM 674 C C . SER A 1 88 ? -4.897 -1.158 19.774 1.00 93.31 88 SER A C 1
ATOM 676 O O . SER A 1 88 ? -5.761 -0.809 18.964 1.00 93.31 88 SER A O 1
ATOM 678 N N . ASP A 1 89 ? -5.188 -1.465 21.039 1.00 91.25 89 ASP A N 1
ATOM 679 C CA . ASP A 1 89 ? -6.545 -1.440 21.596 1.00 91.25 89 ASP A CA 1
ATOM 680 C C . ASP A 1 89 ? -7.220 -0.065 21.438 1.00 91.25 89 ASP A C 1
ATOM 682 O O . ASP A 1 89 ? -8.445 0.032 21.312 1.00 91.25 8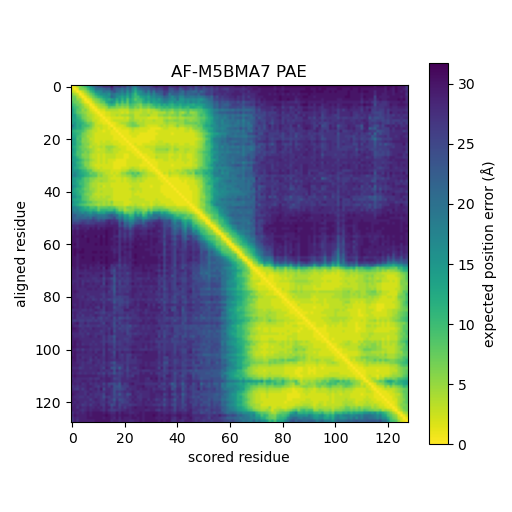9 ASP A O 1
ATOM 686 N N . THR A 1 90 ? -6.430 1.015 21.435 1.00 92.56 90 THR A N 1
ATOM 687 C CA . THR A 1 90 ? -6.921 2.400 21.347 1.00 92.56 90 THR A CA 1
ATOM 688 C C . THR A 1 90 ? -7.077 2.899 19.911 1.00 92.56 90 THR A C 1
ATOM 690 O O . THR A 1 90 ? -7.911 3.771 19.660 1.00 92.56 90 THR A O 1
ATOM 693 N N . HIS A 1 91 ? -6.324 2.333 18.966 1.00 93.31 91 HIS A N 1
ATOM 694 C CA . HIS A 1 91 ? -6.224 2.788 17.577 1.00 93.31 91 HIS A CA 1
ATOM 695 C C . HIS A 1 91 ? -6.314 1.597 16.615 1.00 93.31 91 HIS A C 1
ATOM 697 O O . HIS A 1 91 ? -5.362 1.246 15.920 1.00 93.31 91 HIS A O 1
ATOM 703 N N . ASN A 1 92 ? -7.491 0.972 16.597 1.00 93.56 92 ASN A N 1
ATOM 704 C CA . ASN A 1 92 ? -7.777 -0.230 15.815 1.00 93.56 92 ASN A CA 1
ATOM 705 C C .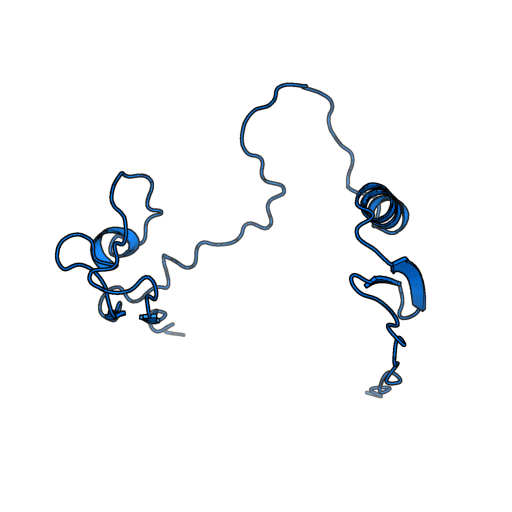 ASN A 1 92 ? -8.263 0.064 14.383 1.00 93.56 92 ASN A C 1
ATOM 707 O O . ASN A 1 92 ? -8.704 1.167 14.043 1.00 93.56 92 ASN A O 1
ATOM 711 N N . ILE A 1 93 ? -8.275 -0.973 13.547 1.00 94.06 93 ILE A N 1
ATOM 712 C CA . ILE A 1 93 ? -8.702 -0.956 12.143 1.00 94.06 93 ILE A CA 1
ATOM 713 C C . ILE A 1 93 ? -10.169 -0.535 11.991 1.00 94.06 93 ILE A C 1
ATOM 715 O O . ILE A 1 93 ? -10.552 0.124 11.020 1.00 94.06 93 ILE A O 1
ATOM 719 N N . LYS A 1 94 ? -11.013 -0.868 12.973 1.00 91.69 94 LYS A N 1
ATOM 720 C CA . LYS A 1 94 ? -12.446 -0.546 12.946 1.00 91.69 94 LYS A CA 1
ATOM 721 C C . LYS A 1 94 ? -12.684 0.957 13.065 1.00 91.69 94 LYS A C 1
ATOM 723 O O . LYS A 1 94 ? -13.632 1.457 12.465 1.00 91.69 94 LYS A O 1
ATOM 728 N N . SER A 1 95 ? -11.803 1.683 13.751 1.00 91.31 95 SER A N 1
ATOM 729 C CA . SER A 1 95 ? -11.882 3.141 13.877 1.00 91.31 95 SER A CA 1
ATOM 730 C C . SER A 1 95 ? -11.700 3.880 12.543 1.00 91.31 95 SER A C 1
ATOM 732 O O . SER A 1 95 ? -12.249 4.971 12.376 1.00 91.31 95 SER A O 1
ATOM 734 N N . ILE A 1 96 ? -10.976 3.281 11.586 1.00 93.69 96 ILE A N 1
ATOM 735 C CA . ILE A 1 96 ? -10.674 3.892 10.284 1.00 93.69 96 ILE A CA 1
ATOM 736 C C . ILE A 1 96 ? -11.528 3.345 9.133 1.00 93.69 96 ILE A C 1
ATOM 738 O O . ILE A 1 96 ? -11.846 4.100 8.218 1.00 93.69 96 ILE A O 1
ATOM 742 N N . LEU A 1 97 ? -11.922 2.066 9.167 1.00 92.25 97 LEU A N 1
ATOM 743 C CA . LEU A 1 97 ? -12.683 1.422 8.083 1.00 92.25 97 LEU A CA 1
ATOM 744 C C . LEU A 1 97 ? -14.144 1.114 8.441 1.00 92.25 97 LEU A C 1
ATOM 746 O O . LEU A 1 97 ? -14.945 0.855 7.544 1.00 92.25 97 LEU A O 1
ATOM 750 N N . GLY A 1 98 ? -14.526 1.157 9.723 1.00 86.31 98 GLY A N 1
ATOM 751 C CA . GLY A 1 98 ? -15.840 0.694 10.187 1.00 86.31 98 GLY A CA 1
ATOM 752 C C . GLY A 1 98 ? -17.026 1.444 9.578 1.00 86.31 98 GLY A C 1
ATOM 753 O O . GLY A 1 98 ? -18.075 0.850 9.338 1.00 86.31 98 GLY A O 1
ATOM 754 N N . ASN A 1 99 ? -16.838 2.724 9.253 1.00 88.06 99 ASN A N 1
ATOM 755 C CA . ASN A 1 99 ? -17.879 3.563 8.659 1.00 88.06 99 ASN A CA 1
ATOM 756 C C . ASN A 1 99 ? -17.997 3.414 7.133 1.00 88.06 99 ASN A C 1
ATOM 758 O O . ASN A 1 99 ? -18.851 4.070 6.546 1.00 88.06 99 ASN A O 1
ATOM 762 N N . LYS A 1 100 ? -17.154 2.593 6.481 1.00 88.94 100 LYS A N 1
ATOM 763 C CA . LYS A 1 100 ? -17.106 2.419 5.012 1.00 88.94 100 LYS A CA 1
ATOM 764 C C . LYS A 1 100 ? -16.939 3.725 4.219 1.00 88.94 100 LYS A C 1
ATOM 766 O O . LYS A 1 100 ? -17.321 3.821 3.057 1.00 88.94 100 LYS A O 1
ATOM 771 N N . VAL A 1 101 ? -16.353 4.738 4.847 1.00 88.56 101 VAL A N 1
ATOM 772 C CA . VAL A 1 101 ? -16.048 6.043 4.252 1.00 88.56 101 VAL A CA 1
ATOM 773 C C . VAL A 1 101 ? -14.543 6.240 4.326 1.00 88.56 101 VAL A C 1
ATOM 775 O O . VAL A 1 101 ? -13.895 5.738 5.244 1.00 88.56 101 VAL A O 1
ATOM 778 N N . PHE A 1 102 ? -13.976 6.959 3.359 1.00 89.75 102 PHE A N 1
ATOM 779 C CA . PHE A 1 102 ? -12.562 7.312 3.393 1.00 89.75 102 PHE A CA 1
ATOM 780 C C . PHE A 1 102 ? -12.210 8.008 4.707 1.00 89.75 102 PHE A C 1
ATOM 782 O O . PHE A 1 102 ? -12.865 8.966 5.120 1.00 89.75 102 PHE A O 1
ATOM 789 N N . ASN A 1 103 ? -11.149 7.533 5.351 1.00 90.44 103 ASN A N 1
ATOM 790 C CA . ASN A 1 103 ? -10.649 8.151 6.563 1.00 90.44 103 ASN A CA 1
ATOM 791 C C . ASN A 1 103 ? -9.985 9.496 6.228 1.00 90.44 103 ASN A C 1
ATOM 793 O O . ASN A 1 103 ? -8.820 9.552 5.847 1.00 90.44 103 ASN A O 1
ATOM 797 N N . THR A 1 104 ? -10.743 10.582 6.356 1.00 90.50 104 THR A N 1
ATOM 798 C CA . THR A 1 104 ? -10.255 11.964 6.206 1.00 90.50 104 THR A CA 1
ATOM 799 C C . THR A 1 104 ? -9.954 12.630 7.551 1.00 90.50 104 THR A C 1
ATOM 801 O O . THR A 1 104 ? -9.645 13.820 7.603 1.00 90.50 104 THR A O 1
ATOM 804 N N . GLY A 1 105 ? -10.139 11.898 8.652 1.00 88.19 105 GLY A N 1
ATOM 805 C CA . GLY A 1 105 ? -9.997 12.399 10.012 1.00 88.19 105 GLY A CA 1
ATOM 806 C C . GLY A 1 105 ? -8.583 12.240 10.566 1.00 88.19 105 GLY A C 1
ATOM 807 O O . GLY A 1 105 ? -7.618 12.017 9.842 1.00 88.19 105 GLY A O 1
ATOM 808 N N . LYS A 1 106 ? -8.477 12.358 11.894 1.00 92.50 106 LYS A N 1
ATOM 809 C CA . LYS A 1 106 ? -7.237 12.102 12.644 1.00 92.50 106 LYS A CA 1
ATOM 810 C C . LYS A 1 106 ? -7.129 10.668 13.159 1.00 92.50 106 LYS A C 1
ATOM 812 O O . LYS A 1 106 ? -6.134 10.361 13.797 1.00 92.50 106 LYS A O 1
ATOM 817 N N . SER A 1 107 ? -8.146 9.830 12.954 1.00 92.19 107 SER A N 1
ATOM 818 C CA . SER A 1 107 ? -8.086 8.418 13.335 1.00 92.19 107 SER A CA 1
ATOM 819 C C . SER A 1 107 ? -6.994 7.728 12.526 1.00 92.19 107 SER A C 1
ATOM 821 O O . SER A 1 107 ? -6.833 8.009 11.339 1.00 92.19 107 SER A O 1
ATOM 823 N N . TYR A 1 108 ? -6.247 6.830 13.147 1.00 94.50 108 TYR A N 1
ATOM 824 C CA . TYR A 1 108 ? -5.195 6.064 12.493 1.00 94.50 108 TYR A CA 1
ATOM 825 C C . TYR A 1 108 ? -5.171 4.647 13.060 1.00 94.50 108 TYR A C 1
ATOM 827 O O . TYR A 1 108 ? -5.738 4.391 14.120 1.00 94.50 108 TYR A O 1
ATOM 835 N N . LEU A 1 109 ? -4.555 3.734 12.315 1.00 94.31 109 LEU A N 1
ATOM 836 C CA . LEU A 1 109 ? -4.238 2.394 12.789 1.00 94.31 109 LEU A CA 1
ATOM 837 C C . LEU A 1 109 ? -2.840 2.437 13.404 1.00 94.31 109 LEU A C 1
ATOM 839 O O . LEU A 1 109 ? -1.906 2.908 12.753 1.00 94.31 109 LEU A O 1
ATOM 843 N N . GLU A 1 110 ? -2.705 1.971 14.638 1.00 94.44 110 GLU A N 1
ATOM 844 C CA . GLU A 1 110 ? -1.436 1.933 15.367 1.00 94.44 110 GLU A CA 1
ATOM 845 C C . GLU A 1 110 ? -1.073 0.491 15.698 1.00 94.44 110 GLU A C 1
ATOM 847 O O . GLU A 1 110 ? -1.943 -0.301 16.055 1.00 94.44 110 GLU A O 1
ATOM 852 N N . SER A 1 111 ? 0.210 0.160 15.603 1.00 94.69 111 SER A N 1
ATOM 853 C CA . SER A 1 111 ? 0.739 -1.104 16.105 1.00 94.69 111 SER A CA 1
ATOM 854 C C . SER A 1 111 ? 0.999 -1.044 17.607 1.00 94.69 111 SER A C 1
ATOM 856 O O . SER A 1 111 ? 1.532 -0.046 18.092 1.00 94.69 111 SER A O 1
ATOM 858 N N . ASP A 1 112 ? 0.693 -2.113 18.335 1.00 89.88 112 ASP A N 1
ATOM 859 C CA . ASP A 1 112 ? 0.876 -2.181 19.792 1.00 89.88 112 ASP A CA 1
ATOM 860 C C . ASP A 1 112 ? 2.271 -2.661 20.231 1.00 89.88 112 ASP A C 1
ATOM 862 O O . ASP A 1 112 ? 2.760 -2.255 21.288 1.00 89.88 112 ASP A O 1
ATOM 866 N N . SER A 1 113 ? 2.915 -3.517 19.433 1.00 80.75 113 SER A N 1
ATOM 867 C CA . SER A 1 113 ? 4.167 -4.186 19.810 1.00 80.75 113 SER A CA 1
ATOM 868 C C . SER A 1 113 ? 5.216 -4.201 18.701 1.00 80.75 113 SER A C 1
ATOM 870 O O . SER A 1 113 ? 6.362 -3.825 18.940 1.00 80.75 113 SER A O 1
ATOM 872 N N . ASP A 1 114 ? 4.822 -4.579 17.484 1.00 86.25 114 ASP A N 1
ATOM 873 C CA . ASP A 1 114 ? 5.724 -4.742 16.343 1.00 86.25 114 ASP A CA 1
ATOM 874 C C . ASP A 1 114 ? 5.287 -3.879 15.159 1.00 86.25 114 ASP A C 1
ATOM 876 O O . ASP A 1 114 ? 4.105 -3.657 14.923 1.00 86.25 114 ASP A O 1
ATOM 880 N N . GLU A 1 115 ? 6.242 -3.470 14.329 1.00 88.19 115 GLU A N 1
ATOM 881 C CA . GLU A 1 115 ? 5.994 -2.707 13.094 1.00 88.19 115 GLU A CA 1
ATOM 882 C C . GLU A 1 115 ? 5.181 -3.471 12.028 1.00 88.19 115 GLU A C 1
ATOM 884 O O . GLU A 1 115 ? 4.757 -2.891 11.026 1.00 88.19 115 GLU A O 1
ATOM 889 N N . GLN A 1 116 ? 4.970 -4.777 12.220 1.00 92.81 116 GLN A N 1
ATOM 890 C CA . GLN A 1 116 ? 4.240 -5.637 11.294 1.00 92.81 116 GLN A CA 1
ATOM 891 C C . GLN A 1 116 ? 2.788 -5.839 11.744 1.00 92.81 116 GLN A C 1
ATOM 893 O O . GLN A 1 116 ? 2.521 -6.481 12.760 1.00 92.81 116 GLN A O 1
ATOM 898 N N . LEU A 1 117 ? 1.856 -5.355 10.917 1.00 92.94 117 LEU A N 1
ATOM 899 C CA . LEU A 1 117 ? 0.408 -5.523 11.066 1.00 92.94 117 LEU A CA 1
ATOM 900 C C . LEU A 1 117 ? -0.124 -6.539 10.051 1.00 92.94 117 LEU A C 1
ATOM 902 O O . LEU A 1 117 ? 0.219 -6.475 8.867 1.00 92.94 117 LEU A O 1
ATOM 906 N N . LEU A 1 118 ? -1.007 -7.441 10.486 1.00 94.38 118 LEU A N 1
ATOM 907 C CA . LEU A 1 118 ? -1.699 -8.375 9.591 1.00 94.38 118 LEU A CA 1
ATOM 908 C C . LEU A 1 118 ? -3.181 -8.018 9.498 1.00 94.38 118 LEU A C 1
ATOM 910 O O . LEU A 1 118 ? -3.920 -8.202 10.461 1.00 94.38 118 LEU A O 1
ATOM 914 N N . ILE A 1 119 ? -3.613 -7.537 8.331 1.00 94.38 119 ILE A N 1
ATOM 915 C CA . ILE A 1 119 ? -4.971 -7.030 8.101 1.00 94.38 119 ILE A CA 1
ATOM 916 C C . ILE A 1 119 ? -5.757 -8.024 7.243 1.00 94.38 119 ILE A C 1
ATOM 918 O O . ILE A 1 119 ? -5.394 -8.291 6.098 1.00 94.38 119 ILE A O 1
ATOM 922 N N . ASN A 1 120 ? -6.875 -8.512 7.778 1.00 92.75 120 ASN A N 1
ATOM 923 C CA . ASN A 1 120 ? -7.807 -9.390 7.079 1.00 92.75 120 ASN A CA 1
ATOM 924 C C . ASN A 1 120 ? -9.074 -8.610 6.708 1.00 92.75 120 ASN A C 1
ATOM 926 O O . ASN A 1 120 ? -9.806 -8.132 7.580 1.00 92.75 120 ASN A O 1
ATOM 930 N N . LEU A 1 121 ? -9.325 -8.493 5.403 1.00 92.25 121 LEU A N 1
ATOM 931 C CA . LEU A 1 121 ? -10.470 -7.792 4.827 1.00 92.25 121 LEU A CA 1
ATOM 932 C C . LEU A 1 121 ? -11.364 -8.796 4.101 1.00 92.25 121 LEU A C 1
ATOM 934 O O . LEU A 1 121 ? -10.898 -9.505 3.208 1.00 92.25 121 LEU A O 1
ATOM 938 N N . TYR A 1 122 ? -12.644 -8.824 4.460 1.00 90.00 122 TYR A N 1
ATOM 939 C CA . TYR A 1 122 ? -13.626 -9.704 3.838 1.00 90.00 122 TYR A CA 1
ATOM 940 C C . TYR A 1 122 ? -14.612 -8.868 3.033 1.00 90.00 122 TYR A C 1
ATOM 942 O O . TYR A 1 122 ? -15.220 -7.956 3.596 1.00 90.00 122 TYR A O 1
ATOM 950 N N . PRO A 1 123 ? -14.788 -9.130 1.733 1.00 87.75 123 PRO A N 1
ATOM 951 C CA . PRO A 1 123 ? -15.862 -8.501 0.994 1.00 87.75 123 PRO A CA 1
ATOM 952 C C . PRO A 1 123 ? -17.216 -8.995 1.525 1.00 87.75 123 PRO A C 1
ATOM 954 O O . PRO A 1 123 ? -17.371 -10.170 1.861 1.00 87.75 123 PRO A O 1
ATOM 957 N N . SER A 1 124 ? -18.203 -8.106 1.599 1.00 84.12 124 SER A N 1
ATOM 958 C CA . SER A 1 124 ? -19.589 -8.460 1.869 1.00 84.12 124 SER A CA 1
ATOM 959 C C . SER A 1 124 ? -20.085 -9.411 0.791 1.00 84.12 124 SER A C 1
ATOM 961 O O . SER A 1 124 ? -19.767 -9.233 -0.388 1.00 84.12 124 SER A O 1
ATOM 963 N N . VAL A 1 125 ? -20.872 -10.405 1.204 1.00 76.50 125 VAL A N 1
ATOM 964 C CA . VAL A 1 125 ? -21.487 -11.374 0.296 1.00 76.50 125 VAL A CA 1
ATOM 965 C C . VAL A 1 125 ? -22.215 -10.616 -0.812 1.00 76.50 125 VAL A C 1
ATOM 967 O O . VAL A 1 125 ? -23.093 -9.797 -0.548 1.00 76.50 125 VAL A O 1
ATOM 970 N N . PHE A 1 126 ? -21.792 -10.857 -2.049 1.00 62.16 126 PHE A N 1
ATOM 971 C CA . PHE A 1 126 ? -22.467 -10.354 -3.233 1.00 62.16 126 PHE A CA 1
ATOM 972 C C . PHE A 1 126 ? -23.681 -11.257 -3.450 1.00 62.16 126 PHE A C 1
ATOM 974 O O . PHE A 1 126 ? -23.534 -12.354 -3.990 1.00 62.16 126 PHE A O 1
ATOM 981 N N . ASP A 1 127 ? -24.847 -10.850 -2.943 1.00 59.44 127 ASP A N 1
ATOM 982 C CA . ASP A 1 127 ? -26.096 -11.523 -3.299 1.00 59.44 127 ASP A CA 1
ATOM 983 C C . ASP A 1 127 ? -26.329 -11.302 -4.810 1.00 59.44 127 ASP A C 1
ATOM 985 O O . ASP A 1 127 ? -26.360 -10.146 -5.245 1.00 59.44 127 ASP A O 1
ATOM 989 N N . PRO A 1 128 ? -26.385 -12.379 -5.618 1.00 57.69 128 PRO A N 1
ATOM 990 C CA . PRO A 1 128 ? -26.446 -12.303 -7.078 1.00 57.69 128 PRO A CA 1
ATOM 991 C C . PRO A 1 128 ? -27.778 -11.774 -7.622 1.00 57.69 128 PRO A C 1
ATOM 993 O O . PRO A 1 128 ? -28.829 -11.972 -6.970 1.00 57.69 128 PRO A O 1
#

Sequence (128 aa):
MHFQALPKRFYEVKSMPTFILIKNHEEVERITGAHKPALTNAIQTHAPPAPAPTSLGEGSSKDESAASKDVSLLEYLDSTQLNCLNESDTHNIKSILGNKVFNTGKSYLESDSDEQLLINLYPSVFDP

=== Feature glossary ===
The record interleaves many kinds of information about one protein. Here is each kind framed as the question it answers.

Q: What does the local fold look like, residue by residue?
A: The Foldseek 3Di string encodes local tertiary geometry as a 20-letter alphabet — one character per residue — derived from the relative positions of nearby Cα atoms. Unlike the amino-acid sequence, 3Di is a direct function of the 3D structure, so two proteins with the same fold have similar 3Di strings even at low sequence identity.

Q: Which residues are in helices, strands, or loops?
A: The SS8 string is DSSP's per-residue secondary-structure call. α-helix (H) means an i→i+4 H-bond ladder; β-strand (E) means the residue participates in a β-sheet; 3₁₀ (G) and π (I) are tighter and wider helices; T/S are turns/bends; '-' is loop.

Q: How big and how compact is the whole molecule?
A: Radius of gyration (Rg) is the root-mean-square distance of Cα atoms from their centroid — a single number for overall size and compactness. A globular domain of N residues has Rg ≈ 2.2·N^0.38 Å; an extended or disordered chain has a much larger Rg. The Cα contact count is the number of residue pairs whose Cα atoms are within 8 Å and are more than four positions apart in sequence — a standard proxy for tertiary packing density. The bounding box is the smallest axis-aligned box enclosing all Cα atoms.

Q: Where is each backbone atom in 3D?
A: Structure coordinates are given as an mmCIF _atom_site loop: one row per atom with element, residue name, chain id, sequence number, and x/y/z position in Å. Only the four main-chain atoms per residue are included here; side chains are omitted to keep the record compact.

Q: What is the amino-acid chain?
A: Primary structure: the covalent order of the twenty standard amino acids along the backbone. Two proteins with the same sequence will (almost always) fold to the same structure; two with 30% identity often share a fold but not the details.

Q: What if only a Cα trace is available?
A: Three-state secondary structure (P-SEA) collapses the eight DSSP classes into helix (a), strand (b), and coil (c). P-SEA assigns these from Cα geometry alone — distances and angles — without requiring backbone oxygens, so it works on any Cα trace.

Q: What family and function is it annotated with?
A: Database cross-references. InterPro integrates a dozen domain/family signature databases into unified entries with residue-range hits. GO terms attach function/process/location labels with evidence codes. CATH codes position the fold in a four-level structural taxonomy. Organism is the NCBI-taxonomy species name.

Q: How confident is the AlphaFold model at each residue?
A: pLDDT is the predicted lDDT-Cα score: AlphaFold's confidence that the local environment of each residue (all inter-atomic distances within 15 Å) is correctly placed. It is a per-residue number between 0 and 100, with higher meaning more reliable.

Q: How mobile is each atom in the crystal?
A: B-factor (Debye–Waller factor) reflects atomic displacement in the crystal lattice. It is an experimental observable (units Å²), not a prediction; low values mean the atom is pinned down, high values mean it moves or is heterogeneous across the crystal.

Q: Which residues are buried vs exposed?
A: SASA measures how much of the protein is reachable by solvent. It is computed by rolling a water-sized probe over the atomic surface and summing the exposed area (Å²). Per-residue SASA distinguishes core (buried, low SASA) from surface (exposed, high SASA) residues; total SASA is a whole-molecule size measure.

Q: What do the diagnostic plots show?
A: Plot images: a contact map (which residues are close in 3D, as an N×N binary image), a Ramachandran scatter (backbone torsion angles, revealing secondary-structure composition at a glance), and — for AlphaFold structures — a PAE heatmap (pairwise prediction confidence).

Q: What known structures does this most resemble?
A: The Foldseek neighbor list gives the closest experimentally determined structures in the PDB, ranked by structural alignment. TM-score near 1 means near-identical fold; near 0.3 means only rough topology match. This is how one finds what a novel AlphaFold prediction most resembles in the solved-structure universe.

Q: Are the domains correctly placed relative to each other?
A: Predicted aligned error is AlphaFold's pairwise confidence. Unlike pLDDT (per-residue), PAE is per-residue-pair and captures whether two parts of the structure are correctly placed relative to each other. Units are ångströms of expected positional error.

Q: What do the rendered images show?
A: Structure images are PyMOL renders from six orthogonal camera directions. Cartoon representation draws helices as coils and strands as arrows; sticks shows the backbone as bonds; surface shows the solvent-excluded envelope. Rainbow coloring maps sequence position to hue (blue→red, N→C); chain coloring assigns a distinct color per polypeptide.

Q: What are the backbone torsion angles?
A: φ (phi) and ψ (psi) are the two rotatable backbone dihedrals per residue: φ is the C(i-1)–N–Cα–C torsion, ψ is the N–Cα–C–N(i+1) torsion, both in degrees on (−180°, 180°]. α-helical residues cluster near (−60°, −45°); β-strand residues near (−120°, +130°). A Ramachandran plot is simply a scatter of (φ, ψ) for every residue.